Protein AF-A0A822Y079-F1 (afdb_monomer)

Radius of gyration: 15.59 Å; Cα contacts (8 Å, |Δi|>4): 104; chains: 1; bounding box: 44×28×40 Å

pLDDT: mean 71.59, std 15.96, range [31.5, 91.81]

InterPro domains:
  IPR022203 Protein of unknown function DUF3727 [PF12527] (10-74)

Nearest PDB structures (foldseek):
  3j92-assembly1_u  TM=4.956E-01  e=1.904E+00  Homo sapiens
  7jwg-assembly1_C  TM=4.744E-01  e=6.385E+00  Borreliella burgdorferi B31

Organism: Nelumbo nucifera (NCBI:txid4432)

Sequence (96 aa):
MNVVYNLTDDGQDIDGLPSEGIEITCFHQDGTHYMIYTPSDPLLFVAVKDQNGLLQIADDDLLEDPAVIGAIDEETEFNALVEEEAALLESLLGER

Solvent-accessible surface area (backbone atoms only — not comparable to full-atom values): 5880 Å² total; per-residue (Å²): 136,85,78,63,79,58,74,85,48,75,56,86,88,48,91,90,60,78,85,71,78,50,49,40,53,45,43,56,56,97,91,41,43,38,36,38,44,44,48,59,94,68,75,76,54,46,31,34,41,45,98,88,68,49,78,39,75,55,53,72,80,54,59,68,31,70,65,50,42,50,52,53,51,52,52,52,52,50,52,53,51,53,53,50,52,52,53,51,50,47,62,69,68,63,80,119

Structure (mmCIF, N/CA/C/O backbone):
data_AF-A0A822Y079-F1
#
_entry.id   AF-A0A822Y079-F1
#
loop_
_atom_site.group_PDB
_atom_site.id
_atom_site.type_symbol
_atom_site.label_atom_id
_atom_site.label_alt_id
_atom_site.label_comp_id
_atom_site.label_asym_id
_atom_site.label_entity_id
_atom_site.label_seq_id
_atom_site.pdbx_PDB_ins_code
_atom_site.Cartn_x
_atom_sit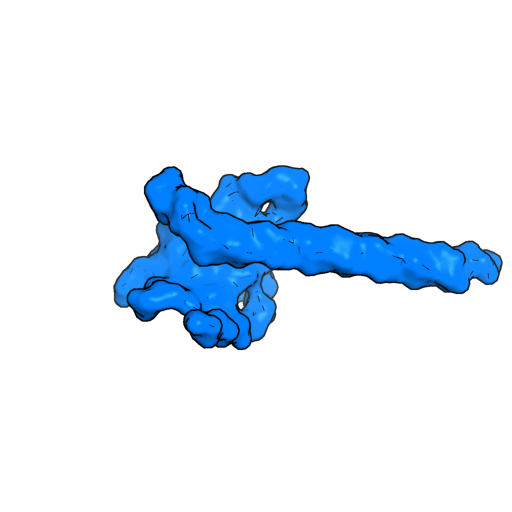e.Cartn_y
_atom_site.Cartn_z
_atom_site.occupancy
_atom_site.B_iso_or_equiv
_atom_site.auth_seq_id
_atom_site.auth_comp_id
_atom_site.auth_asym_id
_atom_site.auth_atom_id
_atom_site.pdbx_PDB_model_num
ATOM 1 N N . MET A 1 1 ? 5.757 1.157 19.374 1.00 37.94 1 MET A N 1
ATOM 2 C CA . MET A 1 1 ? 4.982 0.154 18.620 1.00 37.94 1 MET A CA 1
ATOM 3 C C . MET A 1 1 ? 5.998 -0.798 18.011 1.00 37.94 1 MET A C 1
ATOM 5 O O . MET A 1 1 ? 7.006 -0.303 17.528 1.00 37.94 1 MET A O 1
AT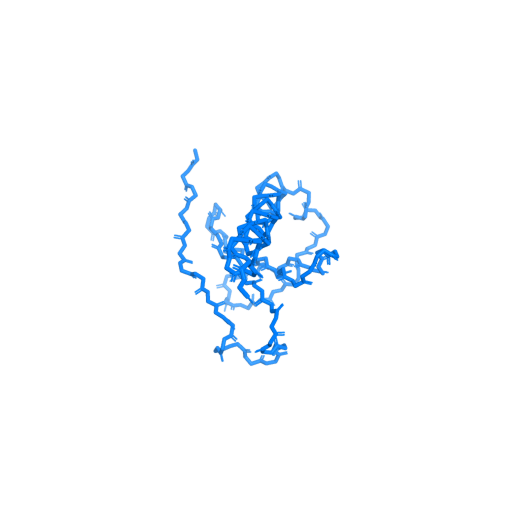OM 9 N N . ASN A 1 2 ? 5.845 -2.110 18.183 1.00 31.50 2 ASN A N 1
ATOM 10 C CA . ASN A 1 2 ? 6.806 -3.116 17.712 1.00 31.50 2 ASN A CA 1
ATOM 11 C C . ASN A 1 2 ? 6.074 -3.925 16.635 1.00 31.50 2 ASN A C 1
ATOM 13 O O . ASN A 1 2 ? 5.231 -4.751 16.982 1.00 31.50 2 ASN A O 1
ATOM 17 N N . VAL A 1 3 ? 6.294 -3.596 15.362 1.00 37.25 3 VAL A N 1
ATOM 18 C CA . VAL A 1 3 ? 5.731 -4.346 14.232 1.00 37.25 3 VAL A CA 1
ATOM 19 C C . VAL A 1 3 ? 6.644 -5.548 14.004 1.00 37.25 3 VAL A C 1
ATOM 21 O O . VAL A 1 3 ? 7.857 -5.397 13.885 1.00 37.25 3 VAL A O 1
ATOM 24 N N . VAL A 1 4 ? 6.073 -6.753 14.047 1.00 39.94 4 VAL A N 1
ATOM 25 C CA . VAL A 1 4 ? 6.807 -8.011 13.855 1.00 39.94 4 VAL A CA 1
ATOM 26 C C . VAL A 1 4 ? 6.453 -8.560 12.479 1.00 39.94 4 VAL A C 1
ATOM 28 O O . VAL A 1 4 ? 5.376 -9.130 12.297 1.00 39.94 4 VAL A O 1
ATOM 31 N N . TYR A 1 5 ? 7.371 -8.392 11.533 1.00 39.62 5 TYR A N 1
ATOM 32 C CA . TYR A 1 5 ? 7.304 -8.980 10.198 1.00 39.62 5 TYR A CA 1
ATOM 33 C C . TYR A 1 5 ? 7.555 -10.489 10.313 1.00 39.62 5 TYR A C 1
ATOM 35 O O . TYR A 1 5 ? 8.558 -10.914 10.894 1.00 39.62 5 TYR A O 1
ATOM 43 N N . ASN A 1 6 ? 6.638 -11.312 9.808 1.00 39.69 6 ASN A N 1
ATOM 44 C CA . ASN A 1 6 ? 6.865 -12.747 9.651 1.00 39.69 6 ASN A CA 1
ATOM 45 C C . ASN A 1 6 ? 6.795 -13.069 8.163 1.00 39.69 6 ASN A C 1
ATOM 47 O O . ASN A 1 6 ? 5.770 -12.786 7.562 1.00 39.69 6 ASN A O 1
ATOM 51 N N . LEU A 1 7 ? 7.900 -13.630 7.660 1.00 45.00 7 LEU A N 1
ATOM 52 C CA . LEU A 1 7 ? 8.122 -14.331 6.390 1.00 45.00 7 LEU A CA 1
ATOM 53 C C . LEU A 1 7 ? 7.188 -13.970 5.216 1.00 45.00 7 LEU A C 1
ATOM 55 O O . LEU A 1 7 ? 5.999 -14.271 5.256 1.00 45.00 7 LEU A O 1
ATOM 59 N N . THR A 1 8 ? 7.774 -13.432 4.144 1.00 49.22 8 THR A N 1
ATOM 60 C CA . THR A 1 8 ? 7.181 -13.349 2.803 1.00 49.22 8 THR A CA 1
ATOM 61 C C . THR A 1 8 ? 6.622 -14.725 2.419 1.00 49.22 8 THR A C 1
ATOM 63 O O . THR A 1 8 ? 7.365 -15.709 2.406 1.00 49.22 8 THR A O 1
ATOM 66 N N . ASP A 1 9 ? 5.307 -14.811 2.218 1.00 50.50 9 ASP A N 1
ATOM 67 C CA . ASP A 1 9 ? 4.611 -16.013 1.753 1.00 50.50 9 ASP A CA 1
ATOM 68 C C . ASP A 1 9 ? 4.139 -15.749 0.326 1.00 50.50 9 ASP A C 1
ATOM 70 O O . ASP A 1 9 ? 3.345 -14.841 0.087 1.00 50.50 9 ASP A O 1
ATOM 74 N N . ASP A 1 10 ? 4.613 -16.557 -0.618 1.00 53.16 10 ASP A N 1
ATOM 75 C CA . ASP A 1 10 ? 4.352 -16.424 -2.056 1.00 53.16 10 ASP A CA 1
ATOM 76 C C . ASP A 1 10 ? 2.891 -16.777 -2.431 1.00 53.16 10 ASP A C 1
ATOM 78 O O . ASP A 1 10 ? 2.577 -17.040 -3.594 1.00 53.16 10 ASP A O 1
ATOM 82 N N . GLY A 1 11 ? 1.992 -16.886 -1.444 1.00 50.75 11 GLY A N 1
ATOM 83 C CA . GLY A 1 11 ? 0.571 -17.190 -1.620 1.00 50.75 11 GLY A CA 1
ATOM 84 C C . GLY A 1 11 ? 0.282 -18.591 -2.170 1.00 50.75 11 GLY A C 1
ATOM 85 O O . GLY A 1 11 ? -0.857 -18.869 -2.544 1.00 50.75 11 GLY A O 1
ATOM 86 N N . GLN A 1 12 ? 1.282 -19.481 -2.218 1.00 51.97 12 GLN A N 1
ATOM 87 C CA . GLN A 1 12 ? 1.202 -20.809 -2.851 1.00 51.97 12 GLN A CA 1
ATOM 88 C C . GLN A 1 12 ? 0.131 -21.723 -2.230 1.00 51.97 12 GLN A C 1
ATOM 90 O O . GLN A 1 12 ? -0.408 -22.584 -2.923 1.00 51.97 12 GLN A O 1
ATOM 95 N N . ASP A 1 13 ? -0.200 -21.526 -0.951 1.00 54.69 13 ASP A N 1
ATOM 96 C CA . ASP A 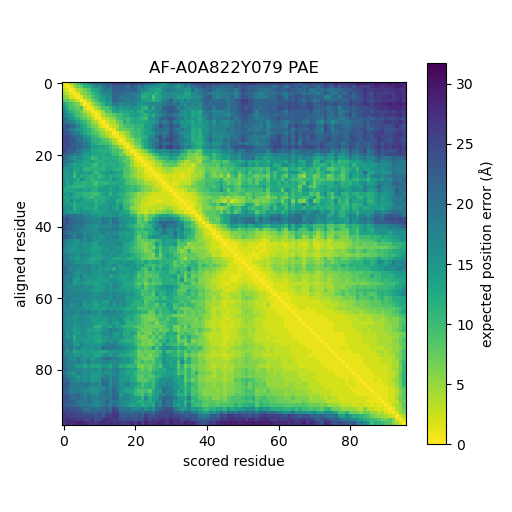1 13 ? -1.185 -22.332 -0.215 1.00 54.69 13 ASP A CA 1
ATOM 97 C C . ASP A 1 13 ? -2.590 -21.688 -0.144 1.00 54.69 13 ASP A C 1
ATOM 99 O O . ASP A 1 13 ? -3.483 -22.213 0.531 1.00 54.69 13 ASP A O 1
ATOM 103 N N . ILE A 1 14 ? -2.828 -20.566 -0.838 1.00 55.59 14 ILE A N 1
ATOM 104 C CA . ILE A 1 14 ? -4.118 -19.859 -0.822 1.00 55.59 14 ILE A CA 1
ATOM 105 C C . ILE A 1 14 ? -4.876 -20.103 -2.136 1.00 55.59 14 ILE A C 1
ATOM 107 O O . ILE A 1 14 ? -4.585 -19.531 -3.185 1.00 55.59 14 ILE A O 1
ATOM 111 N N . ASP A 1 15 ? -5.888 -20.967 -2.062 1.00 50.59 15 ASP A N 1
ATOM 112 C CA . ASP A 1 15 ? -6.707 -21.388 -3.202 1.00 50.59 15 ASP A CA 1
ATOM 113 C C . ASP A 1 15 ? -7.494 -20.198 -3.802 1.00 50.59 15 ASP A C 1
ATOM 115 O O . ASP A 1 15 ? -8.272 -19.538 -3.107 1.00 50.59 15 ASP A O 1
ATOM 119 N N . GLY A 1 16 ? -7.305 -19.922 -5.100 1.00 50.31 16 GLY A N 1
ATOM 120 C CA . GLY A 1 16 ? -8.041 -18.890 -5.851 1.00 50.31 16 GLY A CA 1
ATOM 121 C C . GLY A 1 16 ? -7.307 -17.571 -6.135 1.00 50.31 16 GLY A C 1
ATOM 122 O O . GLY A 1 16 ? -7.903 -16.695 -6.766 1.00 50.31 16 GLY A O 1
ATOM 123 N N . LEU A 1 17 ? -6.041 -17.418 -5.734 1.00 50.97 17 LEU A N 1
ATOM 124 C CA . LEU A 1 17 ? -5.237 -16.237 -6.075 1.00 50.97 17 LEU A CA 1
ATOM 125 C C . LEU A 1 17 ? -4.416 -16.436 -7.365 1.00 50.97 17 LEU A C 1
ATOM 127 O O . LEU A 1 17 ? -3.985 -17.556 -7.649 1.00 50.97 17 LEU A O 1
ATOM 131 N N . PRO A 1 18 ? -4.182 -15.375 -8.166 1.00 52.25 18 PRO A N 1
ATOM 132 C CA . PRO A 1 18 ? -3.243 -15.427 -9.282 1.00 52.25 18 PRO A CA 1
ATOM 133 C C . PRO A 1 18 ? -1.842 -15.719 -8.734 1.00 52.25 18 PRO A C 1
ATOM 135 O O . PRO A 1 18 ? -1.229 -14.873 -8.095 1.00 52.25 18 PRO A O 1
ATOM 138 N N . SER A 1 19 ? -1.348 -16.932 -8.957 1.00 50.22 19 SER A N 1
ATOM 139 C CA . SER A 1 19 ? -0.112 -17.453 -8.363 1.00 50.22 19 SER A CA 1
ATOM 140 C C . SER A 1 19 ? 1.175 -16.921 -9.014 1.00 50.22 19 SER A C 1
ATOM 142 O O . SER A 1 19 ? 2.195 -17.605 -8.992 1.00 50.22 19 SER A O 1
ATOM 144 N N . GLU A 1 20 ? 1.147 -15.755 -9.661 1.00 49.94 20 GLU A N 1
ATOM 145 C CA . GLU A 1 20 ? 2.320 -15.207 -10.349 1.00 49.94 20 GLU A CA 1
ATOM 146 C C . GLU A 1 20 ? 2.306 -13.669 -10.299 1.00 49.94 20 GLU A C 1
ATOM 148 O O . GLU A 1 20 ? 1.397 -13.035 -10.835 1.00 49.94 20 GLU A O 1
ATOM 153 N N . GLY A 1 21 ? 3.312 -13.078 -9.641 1.00 49.59 21 GLY A N 1
ATOM 154 C CA . GLY A 1 21 ? 3.554 -11.627 -9.627 1.00 49.59 21 GLY A CA 1
ATOM 155 C C . GLY A 1 21 ? 2.839 -10.813 -8.542 1.00 49.59 21 GLY A C 1
ATOM 156 O O . GLY A 1 21 ? 2.738 -9.600 -8.699 1.00 49.59 21 GLY A O 1
ATOM 157 N N . ILE A 1 22 ? 2.334 -11.445 -7.475 1.00 53.84 22 ILE A N 1
ATOM 158 C CA . ILE A 1 22 ? 1.747 -10.755 -6.315 1.00 53.84 22 ILE A CA 1
ATOM 159 C C . ILE A 1 22 ? 2.653 -10.951 -5.100 1.00 53.84 22 ILE A C 1
ATOM 161 O O . ILE A 1 22 ? 2.833 -12.084 -4.656 1.00 53.84 22 ILE A O 1
ATOM 165 N N . GLU A 1 23 ? 3.195 -9.859 -4.561 1.00 60.03 23 GLU A N 1
ATOM 166 C CA . GLU A 1 23 ? 3.868 -9.852 -3.263 1.00 60.03 23 GLU A CA 1
ATOM 167 C C . GLU A 1 23 ? 2.826 -9.665 -2.155 1.00 60.03 23 GLU A C 1
ATOM 169 O O . GLU A 1 23 ? 1.898 -8.855 -2.270 1.00 60.03 23 GLU A O 1
ATOM 174 N N . ILE A 1 24 ? 2.936 -10.486 -1.108 1.00 65.12 24 ILE A N 1
ATOM 175 C CA . ILE A 1 24 ? 2.001 -10.501 0.013 1.00 65.12 24 ILE A CA 1
ATOM 176 C C . ILE A 1 24 ? 2.743 -10.091 1.280 1.00 65.12 24 ILE A C 1
ATOM 178 O O . ILE A 1 24 ? 3.494 -10.877 1.866 1.00 65.12 24 ILE A O 1
ATOM 182 N N . THR A 1 25 ? 2.452 -8.884 1.758 1.00 71.38 25 THR A N 1
ATOM 183 C CA . THR A 1 25 ? 3.041 -8.366 2.996 1.00 71.38 25 THR A CA 1
ATOM 184 C C . THR A 1 25 ? 2.106 -8.620 4.166 1.00 71.38 25 THR A C 1
ATOM 186 O O . THR A 1 25 ? 0.985 -8.108 4.224 1.00 71.38 25 THR A O 1
ATOM 189 N N . CYS A 1 26 ? 2.569 -9.438 5.114 1.00 72.81 26 CYS A N 1
ATOM 190 C CA . CYS A 1 26 ? 1.811 -9.837 6.297 1.00 72.81 26 CYS A CA 1
ATOM 191 C C . CYS A 1 26 ? 2.285 -9.077 7.543 1.00 72.81 26 CYS A C 1
ATOM 193 O O . CYS A 1 26 ? 3.450 -9.180 7.937 1.00 72.81 26 CYS A O 1
ATOM 195 N N . PHE A 1 27 ? 1.376 -8.389 8.240 1.00 73.75 27 PHE A N 1
ATOM 196 C CA . PHE A 1 27 ? 1.695 -7.733 9.512 1.00 73.75 27 PHE A CA 1
ATOM 197 C C . PHE A 1 27 ? 0.577 -7.862 10.550 1.00 73.75 27 PHE A C 1
ATOM 199 O O . PHE A 1 27 ? -0.567 -8.207 10.253 1.00 73.75 27 PHE A O 1
ATOM 206 N N . HIS A 1 28 ? 0.933 -7.617 11.813 1.00 76.94 28 HIS A N 1
ATOM 207 C CA . HIS A 1 28 ? 0.015 -7.711 12.945 1.00 76.94 28 HIS A CA 1
ATOM 208 C C . HIS A 1 28 ? -0.076 -6.373 13.672 1.00 76.94 28 HIS A C 1
ATOM 210 O O . HIS A 1 28 ? 0.947 -5.834 14.101 1.00 76.94 28 HIS A O 1
ATOM 216 N N . GLN A 1 29 ? -1.298 -5.893 13.894 1.00 75.69 29 GLN A N 1
ATOM 217 C CA . GLN A 1 29 ? -1.565 -4.709 14.706 1.00 75.69 29 GLN A CA 1
ATOM 218 C C . GLN A 1 29 ? -2.813 -4.910 15.564 1.00 75.69 29 GLN A C 1
ATOM 220 O O . GLN A 1 29 ? -3.860 -5.317 15.070 1.00 75.69 29 GLN A O 1
ATOM 225 N N . ASP A 1 30 ? -2.679 -4.665 16.871 1.00 80.62 30 ASP A N 1
ATOM 226 C CA . ASP A 1 30 ? -3.758 -4.762 17.866 1.00 80.62 30 ASP A CA 1
ATOM 227 C C . ASP A 1 30 ? -4.556 -6.080 17.824 1.00 80.62 30 ASP A C 1
ATOM 229 O O . ASP A 1 30 ? -5.765 -6.123 18.037 1.00 80.62 30 ASP A O 1
ATOM 233 N N . GLY A 1 31 ? -3.860 -7.192 17.559 1.00 75.56 31 GLY A N 1
ATOM 234 C CA . GLY A 1 31 ? -4.457 -8.530 17.466 1.00 75.56 31 GLY A CA 1
ATOM 235 C C . GLY A 1 31 ? -5.136 -8.834 16.129 1.00 75.56 31 GLY A C 1
ATOM 236 O O . GLY A 1 31 ? -5.639 -9.941 15.951 1.00 75.56 31 GLY A O 1
ATOM 237 N N . THR A 1 32 ? -5.110 -7.890 15.190 1.00 70.88 32 THR A N 1
ATOM 238 C CA . THR A 1 32 ? -5.618 -8.047 13.827 1.00 70.88 32 THR A CA 1
ATOM 239 C C . THR A 1 32 ? -4.469 -8.391 12.885 1.00 70.88 32 THR A C 1
ATOM 241 O O . THR A 1 32 ? -3.374 -7.835 12.999 1.00 70.88 32 THR A O 1
ATOM 244 N N . HIS A 1 33 ? -4.708 -9.347 11.986 1.00 74.75 33 HIS A N 1
ATOM 245 C CA . HIS A 1 33 ? -3.744 -9.792 10.986 1.00 74.75 33 HIS A CA 1
ATOM 246 C C . HIS A 1 33 ? -4.113 -9.207 9.624 1.00 74.75 33 HIS A C 1
ATOM 248 O O . HIS A 1 33 ? -5.220 -9.429 9.125 1.00 74.75 33 HIS A O 1
ATOM 254 N N . TYR A 1 34 ? -3.178 -8.471 9.040 1.00 72.25 34 TYR A N 1
ATOM 255 C CA . TYR A 1 34 ? -3.336 -7.769 7.775 1.00 72.25 34 TYR A CA 1
ATOM 256 C C . TYR A 1 34 ? -2.475 -8.423 6.704 1.00 72.25 34 TYR A C 1
ATOM 258 O O . TYR A 1 34 ? -1.364 -8.874 6.989 1.00 72.25 34 TYR A O 1
ATOM 266 N N . MET A 1 35 ? -3.001 -8.455 5.484 1.00 72.75 35 MET A N 1
ATOM 267 C CA . MET A 1 35 ? -2.309 -8.921 4.290 1.00 72.75 35 MET A CA 1
ATOM 268 C C . MET A 1 35 ? -2.478 -7.870 3.195 1.00 72.75 35 MET A C 1
ATOM 270 O O . MET A 1 35 ? -3.591 -7.620 2.726 1.00 72.75 35 MET A O 1
ATOM 274 N N . ILE A 1 36 ? -1.385 -7.237 2.792 1.00 69.38 36 ILE A N 1
ATOM 275 C CA . ILE A 1 36 ? -1.384 -6.308 1.660 1.00 69.38 36 ILE A CA 1
ATOM 276 C C . ILE A 1 36 ? -1.099 -7.113 0.398 1.00 69.38 36 ILE A C 1
ATOM 278 O O . ILE A 1 36 ? -0.174 -7.920 0.383 1.00 69.38 36 ILE A O 1
ATOM 282 N N . TYR A 1 37 ? -1.922 -6.907 -0.631 1.00 67.12 37 TYR A N 1
ATOM 283 C CA . TYR A 1 37 ? -1.724 -7.494 -1.950 1.00 67.12 37 TYR A CA 1
ATOM 284 C C . TYR A 1 37 ? -1.096 -6.436 -2.831 1.00 67.12 37 TYR A C 1
ATOM 286 O O . TYR A 1 37 ? -1.788 -5.543 -3.330 1.00 67.12 37 TYR A O 1
ATOM 294 N N . THR A 1 38 ? 0.203 -6.559 -3.047 1.00 62.78 38 THR A N 1
ATOM 295 C CA . THR A 1 38 ? 0.936 -5.642 -3.908 1.00 62.78 38 THR A CA 1
ATOM 296 C C . THR A 1 38 ? 1.323 -6.384 -5.181 1.00 62.78 38 THR A C 1
ATOM 298 O O . THR A 1 38 ? 2.298 -7.131 -5.195 1.00 62.78 38 THR A O 1
ATOM 301 N N . PRO A 1 39 ? 0.575 -6.218 -6.286 1.00 57.16 39 PRO A N 1
ATOM 302 C CA . PRO A 1 39 ? 1.132 -6.501 -7.593 1.00 57.16 39 PRO A CA 1
ATOM 303 C C . PRO A 1 39 ? 1.133 -5.223 -8.418 1.00 57.16 39 PRO A C 1
ATOM 305 O O . PRO A 1 39 ? 0.122 -4.869 -9.022 1.00 57.16 39 PRO A O 1
ATOM 308 N N . SER A 1 40 ? 2.295 -4.584 -8.536 1.00 52.41 40 SER A N 1
ATOM 309 C CA . SER A 1 40 ? 2.499 -3.336 -9.294 1.00 52.41 40 SER A CA 1
ATOM 310 C C . SER A 1 40 ? 1.787 -2.111 -8.703 1.00 52.41 40 SER A C 1
ATOM 312 O O . SER A 1 40 ? 0.667 -2.182 -8.209 1.00 52.41 40 SER A O 1
ATOM 314 N N . ASP A 1 41 ? 2.416 -0.945 -8.834 1.00 56.53 41 ASP A N 1
ATOM 315 C CA . ASP A 1 41 ? 1.710 0.336 -8.775 1.00 56.53 41 ASP A CA 1
ATOM 316 C C . ASP A 1 41 ? 0.706 0.394 -9.953 1.00 56.53 41 ASP A C 1
ATOM 318 O O . ASP A 1 41 ? 1.127 0.273 -11.114 1.00 56.53 41 ASP A O 1
ATOM 322 N N . PRO A 1 42 ? -0.617 0.521 -9.709 1.00 63.38 42 PRO A N 1
ATOM 323 C CA . PRO A 1 42 ? -1.260 0.883 -8.440 1.00 63.38 42 PRO A CA 1
ATOM 324 C C . PRO A 1 42 ? -1.713 -0.294 -7.560 1.00 63.38 42 PRO A C 1
ATOM 326 O O . PRO A 1 42 ? -2.243 -1.289 -8.057 1.00 63.38 42 PRO A O 1
ATOM 329 N N . LEU A 1 43 ? -1.624 -0.094 -6.234 1.00 71.38 43 LEU A N 1
ATOM 330 C CA . LEU A 1 43 ? -2.180 -0.977 -5.196 1.00 71.38 43 LEU A CA 1
ATOM 331 C C . LEU A 1 43 ? -3.609 -1.420 -5.553 1.00 71.38 43 LEU A C 1
ATOM 333 O O . LEU A 1 43 ? -4.504 -0.586 -5.710 1.00 71.38 43 LEU A O 1
ATOM 337 N N . LEU A 1 44 ? -3.832 -2.734 -5.650 1.00 67.69 44 LEU A N 1
ATOM 338 C CA . LEU A 1 44 ? -5.127 -3.273 -6.071 1.00 67.69 44 LEU A CA 1
ATOM 339 C C . LEU A 1 44 ? -6.145 -3.335 -4.926 1.00 67.69 44 LEU A C 1
ATOM 341 O O . LEU A 1 44 ? -7.297 -2.952 -5.123 1.00 67.69 44 LEU A O 1
ATOM 345 N N . PHE A 1 45 ? -5.749 -3.856 -3.760 1.00 74.75 45 PHE A N 1
ATOM 346 C CA . PHE A 1 45 ? -6.576 -3.935 -2.551 1.00 74.75 45 PHE A CA 1
ATOM 347 C C .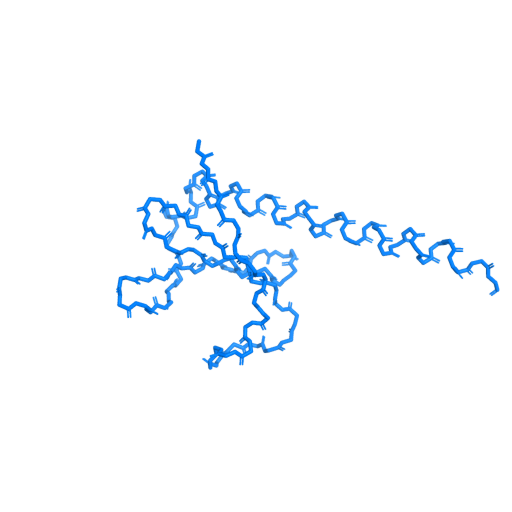 PHE A 1 45 ? -5.737 -4.355 -1.330 1.00 74.75 45 PHE A C 1
ATOM 349 O O . PHE A 1 45 ? -4.696 -4.994 -1.461 1.00 74.75 45 PHE A O 1
ATOM 356 N N . VAL A 1 46 ? -6.227 -4.056 -0.126 1.00 80.69 46 VAL A N 1
ATOM 357 C CA . VAL A 1 46 ? -5.727 -4.637 1.133 1.00 80.69 46 VAL A CA 1
ATOM 358 C C . VAL A 1 46 ? -6.728 -5.691 1.588 1.00 80.69 46 VAL A C 1
ATOM 360 O O . VAL A 1 46 ? -7.934 -5.476 1.462 1.00 80.69 46 VAL A O 1
ATOM 363 N N . ALA A 1 47 ? -6.266 -6.823 2.119 1.00 84.44 47 ALA A N 1
ATOM 364 C CA . ALA A 1 47 ? -7.137 -7.765 2.808 1.00 84.44 47 ALA A CA 1
ATOM 365 C C . ALA A 1 47 ? -6.807 -7.843 4.297 1.00 84.44 47 ALA A C 1
ATOM 367 O O . ALA A 1 47 ? -5.666 -7.713 4.738 1.00 84.44 47 ALA A O 1
ATOM 368 N N . VAL A 1 48 ? -7.831 -8.119 5.087 1.00 82.81 48 VAL A N 1
ATOM 369 C CA . VAL A 1 48 ? -7.721 -8.377 6.514 1.00 82.81 48 VAL A CA 1
ATOM 370 C C . VAL A 1 48 ? -8.232 -9.779 6.802 1.00 82.81 48 VAL A C 1
ATOM 372 O O . VAL A 1 48 ? -9.226 -10.235 6.229 1.00 82.81 48 VAL A O 1
ATOM 375 N N . LYS A 1 49 ? -7.530 -10.492 7.679 1.00 81.62 49 LYS A N 1
ATOM 376 C CA . LYS A 1 49 ? -7.959 -11.805 8.147 1.00 81.62 49 LYS A CA 1
ATOM 377 C C . LYS A 1 49 ? -8.814 -11.628 9.391 1.00 81.62 49 LYS A C 1
ATOM 379 O O . LYS A 1 49 ? -8.354 -11.094 10.401 1.00 81.62 49 LYS A O 1
ATOM 384 N N . ASP A 1 50 ? -10.057 -12.084 9.316 1.00 80.81 50 ASP A N 1
ATOM 385 C CA . ASP A 1 50 ? -10.980 -12.015 10.441 1.00 80.81 50 ASP A CA 1
ATOM 386 C C . ASP A 1 50 ? -10.655 -13.058 11.529 1.00 80.81 50 ASP A C 1
ATOM 388 O O . ASP A 1 50 ? -9.769 -13.908 11.399 1.00 80.81 50 ASP A O 1
ATOM 392 N N . GLN A 1 51 ? -11.412 -13.018 12.626 1.00 80.75 51 GLN A N 1
ATOM 393 C CA . GLN A 1 51 ? -11.233 -13.928 13.763 1.00 80.75 51 GLN A CA 1
ATOM 394 C C . GLN A 1 51 ? -11.524 -15.403 13.436 1.00 80.75 51 GLN A C 1
ATOM 396 O O . GLN A 1 51 ? -11.086 -16.289 14.169 1.00 80.75 51 GLN A O 1
ATOM 401 N N . ASN A 1 52 ? -12.257 -15.678 12.356 1.00 83.69 52 ASN A N 1
ATOM 402 C CA . ASN A 1 52 ? -12.525 -17.029 11.867 1.00 83.69 52 ASN A CA 1
ATOM 403 C C . ASN A 1 52 ? -11.436 -17.509 10.893 1.00 83.69 52 ASN A C 1
ATOM 405 O O . ASN A 1 52 ? -11.495 -18.643 10.417 1.00 83.69 52 ASN A O 1
ATOM 409 N N . GLY A 1 53 ? -10.442 -16.665 10.608 1.00 78.31 53 GLY A N 1
ATOM 410 C CA . GLY A 1 53 ? -9.361 -16.944 9.679 1.00 78.31 53 GLY A CA 1
ATOM 411 C C . GLY A 1 53 ? -9.727 -16.711 8.214 1.00 78.31 53 GLY A C 1
ATOM 412 O O . GLY A 1 53 ? -8.960 -17.131 7.349 1.00 78.31 53 GLY A O 1
ATOM 413 N N . LEU A 1 54 ? -10.863 -16.071 7.927 1.00 82.44 54 LEU A N 1
ATOM 414 C CA . LEU A 1 54 ? -11.288 -15.765 6.566 1.00 82.44 54 LEU A CA 1
ATOM 415 C C . LEU A 1 54 ? -10.685 -14.433 6.111 1.00 82.44 54 LEU A C 1
ATOM 417 O O . LEU A 1 54 ? -10.710 -13.452 6.853 1.00 82.44 54 LEU A O 1
ATOM 421 N N . LEU A 1 55 ? -10.163 -14.403 4.886 1.00 80.94 55 LEU A N 1
ATOM 422 C CA . LEU A 1 55 ? -9.654 -13.185 4.262 1.00 80.94 55 LEU A CA 1
ATOM 423 C C . LEU A 1 55 ? -10.797 -12.389 3.642 1.00 80.94 55 LEU A C 1
ATOM 425 O O . LEU A 1 55 ? -11.625 -12.938 2.913 1.00 80.94 55 LEU A O 1
ATOM 429 N N . GLN A 1 56 ? -10.831 -11.097 3.940 1.00 83.06 56 GLN A N 1
ATOM 430 C CA . GLN A 1 56 ? -11.835 -10.161 3.451 1.00 83.06 56 GLN A CA 1
ATOM 431 C C . GLN A 1 56 ? -11.141 -8.897 2.953 1.00 83.06 56 GLN A C 1
ATOM 433 O O . GLN A 1 56 ? -10.113 -8.510 3.501 1.00 83.06 56 GLN A O 1
ATOM 438 N N . ILE A 1 57 ? -11.691 -8.257 1.923 1.00 85.25 57 ILE A N 1
ATOM 439 C CA . ILE A 1 57 ? -11.176 -6.969 1.447 1.00 85.25 57 ILE A CA 1
ATOM 440 C C . ILE A 1 57 ? -11.396 -5.928 2.548 1.00 85.25 57 ILE A C 1
ATOM 442 O O . ILE A 1 57 ? -12.457 -5.900 3.169 1.00 85.25 57 ILE A O 1
ATOM 446 N N . ALA A 1 58 ? -10.374 -5.118 2.806 1.00 85.94 58 ALA A N 1
ATOM 447 C CA . ALA A 1 58 ? -10.442 -4.009 3.739 1.00 85.94 58 ALA A CA 1
ATOM 448 C C . ALA A 1 58 ? -11.412 -2.939 3.221 1.00 85.94 58 ALA A C 1
ATOM 450 O O . ALA A 1 58 ? -11.332 -2.536 2.061 1.00 85.94 58 ALA A O 1
ATOM 451 N N . ASP A 1 59 ? -12.304 -2.477 4.094 1.00 87.38 59 ASP A N 1
ATOM 452 C CA . ASP A 1 59 ? -13.174 -1.336 3.810 1.00 87.38 59 ASP A CA 1
ATOM 453 C C . ASP A 1 59 ? -12.375 -0.018 3.813 1.00 87.38 59 ASP A C 1
ATOM 455 O O . ASP A 1 59 ? -11.289 0.059 4.393 1.00 87.38 59 ASP A O 1
ATOM 459 N N . ASP A 1 60 ? -12.939 1.039 3.221 1.00 84.94 60 ASP A N 1
ATOM 460 C CA . ASP A 1 60 ? -12.285 2.351 3.081 1.00 84.94 60 ASP A CA 1
ATOM 461 C C . ASP A 1 60 ? -11.789 2.922 4.424 1.00 84.94 60 ASP A C 1
ATOM 463 O O . ASP A 1 60 ? -10.664 3.407 4.508 1.00 84.94 60 ASP A O 1
ATOM 467 N N . ASP A 1 61 ? -12.571 2.781 5.501 1.00 86.31 61 ASP A N 1
ATOM 468 C CA . ASP A 1 61 ? -12.188 3.237 6.849 1.00 86.31 61 ASP A CA 1
ATOM 469 C C . ASP A 1 61 ? -10.886 2.578 7.344 1.00 86.31 61 ASP A C 1
ATOM 471 O O . ASP A 1 61 ? -10.118 3.175 8.098 1.00 86.31 61 ASP A O 1
ATOM 475 N N . LEU A 1 62 ? -10.637 1.331 6.936 1.00 82.94 62 LEU A N 1
ATOM 476 C CA . LEU A 1 62 ? -9.449 0.572 7.315 1.00 82.94 62 LEU A CA 1
ATOM 477 C C . LEU A 1 62 ? -8.244 0.936 6.441 1.00 82.94 62 LEU A C 1
ATOM 479 O O . LEU A 1 62 ? -7.114 0.888 6.916 1.00 82.94 62 LEU A O 1
ATOM 483 N N . LEU A 1 63 ? -8.477 1.337 5.188 1.00 83.75 63 LEU A N 1
ATOM 484 C CA . LEU A 1 63 ? -7.440 1.889 4.309 1.00 83.75 63 LEU A CA 1
ATOM 485 C C . LEU A 1 63 ? -6.946 3.260 4.788 1.00 83.75 63 LEU A C 1
ATOM 487 O O . LEU A 1 63 ? -5.812 3.633 4.501 1.00 83.75 63 LEU A O 1
ATOM 491 N N . GLU A 1 64 ? -7.769 3.991 5.541 1.00 86.12 64 GLU A N 1
ATOM 492 C CA . GLU A 1 64 ? -7.378 5.241 6.198 1.00 86.12 64 GLU A CA 1
ATOM 493 C C . GLU A 1 64 ? -6.602 5.026 7.516 1.00 86.12 64 GLU A C 1
ATOM 495 O O . GLU A 1 64 ? -6.105 5.996 8.100 1.00 86.12 64 GLU A O 1
ATOM 500 N N . ASP A 1 65 ? -6.463 3.781 7.999 1.00 86.81 65 ASP A N 1
ATOM 501 C CA . ASP A 1 65 ? -5.688 3.491 9.209 1.00 86.81 65 ASP A CA 1
ATOM 502 C C . AS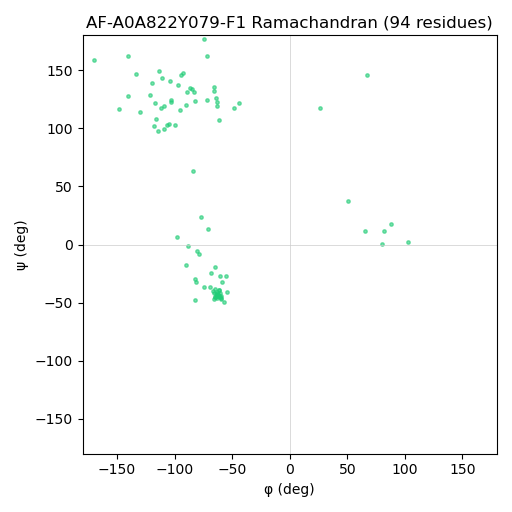P A 1 65 ? -4.203 3.849 8.984 1.00 86.81 65 ASP A C 1
ATOM 504 O O . ASP A 1 65 ? -3.577 3.345 8.045 1.00 86.81 65 ASP A O 1
ATOM 508 N N . PRO A 1 66 ? -3.587 4.674 9.855 1.00 86.19 66 PRO A N 1
ATOM 509 C CA . PRO A 1 66 ? -2.198 5.097 9.696 1.00 86.19 66 PRO A CA 1
ATOM 510 C C . PRO A 1 66 ? -1.185 3.955 9.580 1.00 86.19 66 PRO A C 1
ATOM 512 O O . PRO A 1 66 ? -0.121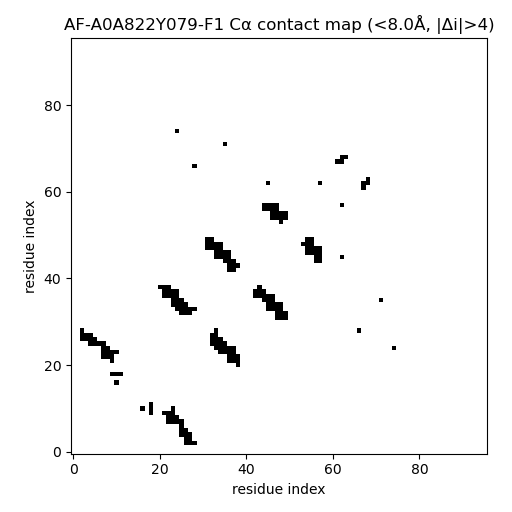 4.147 8.996 1.00 86.19 66 PRO A O 1
ATOM 515 N N . ALA A 1 67 ? -1.470 2.786 10.149 1.00 83.00 67 ALA A N 1
ATOM 516 C CA . ALA A 1 67 ? -0.593 1.633 10.031 1.00 83.00 67 ALA A CA 1
ATOM 517 C C . ALA A 1 67 ? -0.767 0.872 8.724 1.00 83.00 67 ALA A C 1
ATOM 519 O O . ALA A 1 67 ? 0.214 0.339 8.216 1.00 83.00 67 ALA A O 1
ATOM 520 N N . VAL A 1 68 ? -1.982 0.842 8.173 1.00 82.50 68 VAL A N 1
ATOM 521 C CA . VAL A 1 68 ? -2.213 0.307 6.828 1.00 82.50 68 VAL A CA 1
ATOM 522 C C . VAL A 1 68 ? -1.519 1.206 5.811 1.00 82.50 68 VAL A C 1
ATOM 524 O O . VAL A 1 68 ? -0.743 0.704 5.006 1.00 82.50 68 VAL A O 1
ATOM 527 N N . ILE A 1 69 ? -1.695 2.528 5.920 1.00 84.69 69 ILE A N 1
ATOM 528 C CA . ILE A 1 69 ? -0.986 3.510 5.085 1.00 84.69 69 ILE A CA 1
ATOM 529 C C . ILE A 1 69 ? 0.531 3.343 5.226 1.00 84.69 69 ILE A C 1
ATOM 531 O O . ILE A 1 69 ? 1.226 3.223 4.226 1.00 84.69 69 ILE A O 1
ATOM 535 N N . GLY A 1 70 ? 1.046 3.272 6.457 1.00 84.88 70 GLY A N 1
ATOM 536 C CA . GLY A 1 70 ? 2.482 3.116 6.692 1.00 84.88 70 GLY A CA 1
ATOM 537 C C . GLY A 1 70 ? 3.058 1.821 6.115 1.00 84.88 70 GLY 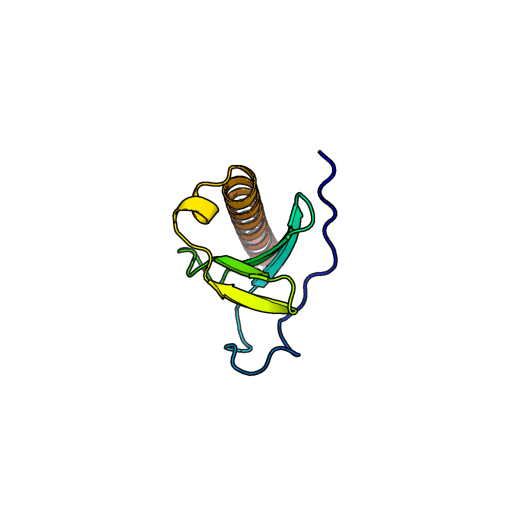A C 1
ATOM 538 O O . GLY A 1 70 ? 4.150 1.843 5.559 1.00 84.88 70 GLY A O 1
ATOM 539 N N . ALA A 1 71 ? 2.321 0.712 6.206 1.00 84.62 71 ALA A N 1
ATOM 540 C CA . ALA A 1 71 ? 2.735 -0.556 5.615 1.00 84.62 71 ALA A CA 1
ATOM 541 C C . ALA A 1 71 ? 2.696 -0.521 4.076 1.00 84.62 71 ALA A C 1
ATOM 543 O O . ALA A 1 71 ? 3.579 -1.086 3.441 1.00 84.62 71 ALA A O 1
ATOM 544 N N . ILE A 1 72 ? 1.719 0.170 3.475 1.00 82.69 72 ILE A N 1
ATOM 545 C CA . ILE A 1 72 ? 1.668 0.396 2.020 1.00 82.69 72 ILE A CA 1
ATOM 546 C C . ILE A 1 72 ? 2.854 1.256 1.559 1.00 82.69 72 ILE A C 1
ATOM 548 O O . ILE A 1 72 ? 3.493 0.931 0.557 1.00 82.69 72 ILE A O 1
ATOM 552 N N . ASP A 1 73 ? 3.152 2.342 2.275 1.00 85.81 73 ASP A N 1
ATOM 553 C CA . ASP A 1 73 ? 4.257 3.247 1.945 1.00 85.81 73 ASP A CA 1
ATOM 554 C C . ASP A 1 73 ? 5.612 2.523 2.031 1.00 85.81 73 ASP A C 1
ATOM 556 O O . ASP A 1 73 ? 6.421 2.626 1.109 1.00 85.81 73 ASP A O 1
ATOM 560 N N . GLU A 1 74 ? 5.842 1.756 3.104 1.00 84.06 74 GLU A N 1
ATOM 561 C CA . GLU A 1 74 ? 7.068 0.967 3.301 1.00 84.06 74 GLU A CA 1
ATOM 562 C C . GLU A 1 74 ? 7.245 -0.086 2.199 1.00 84.06 74 GLU A C 1
ATOM 564 O O . GLU A 1 74 ? 8.329 -0.220 1.633 1.00 84.06 74 GLU A O 1
ATOM 569 N N . GLU A 1 75 ? 6.170 -0.791 1.846 1.00 82.00 75 GLU A N 1
ATOM 570 C CA . GLU A 1 75 ? 6.171 -1.777 0.765 1.00 82.00 75 GLU A CA 1
ATOM 571 C C . GLU A 1 75 ? 6.477 -1.133 -0.598 1.00 82.00 75 GLU A C 1
ATOM 573 O O . GLU A 1 75 ? 7.245 -1.663 -1.403 1.00 82.00 75 GLU A O 1
ATOM 578 N N . THR A 1 76 ? 5.916 0.049 -0.854 1.00 81.69 76 THR A N 1
ATOM 579 C CA . THR A 1 76 ? 6.172 0.805 -2.088 1.00 81.69 76 THR A CA 1
ATOM 580 C C . THR A 1 76 ? 7.630 1.268 -2.162 1.00 81.69 76 THR A C 1
ATOM 582 O O . THR A 1 76 ? 8.259 1.173 -3.218 1.00 81.69 76 THR A O 1
ATOM 585 N N . GLU A 1 77 ? 8.194 1.738 -1.045 1.00 86.12 77 GLU A N 1
ATOM 586 C CA . GLU A 1 77 ? 9.609 2.109 -0.948 1.00 86.12 77 GLU A CA 1
ATOM 587 C C . GLU A 1 77 ? 10.521 0.895 -1.172 1.00 86.12 77 GLU A C 1
ATOM 589 O O . GLU A 1 77 ? 11.479 0.985 -1.942 1.00 86.12 77 GLU A O 1
ATOM 594 N N . PHE A 1 78 ? 10.207 -0.251 -0.562 1.00 83.75 78 PHE A N 1
ATOM 595 C CA . PHE A 1 78 ? 10.983 -1.480 -0.727 1.00 83.75 78 PHE A CA 1
ATOM 596 C C . PHE A 1 78 ? 11.033 -1.933 -2.191 1.00 83.75 78 PHE A C 1
ATOM 598 O O . PHE A 1 78 ?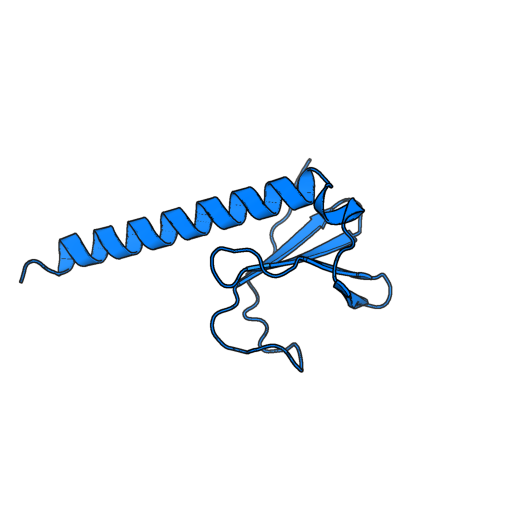 12.118 -2.183 -2.717 1.00 83.75 78 PHE A O 1
ATOM 605 N N . ASN A 1 79 ? 9.889 -1.945 -2.879 1.00 79.12 79 ASN A N 1
ATOM 606 C CA . ASN A 1 79 ? 9.816 -2.299 -4.297 1.00 79.12 79 ASN A CA 1
ATOM 607 C C . ASN A 1 79 ? 10.660 -1.365 -5.178 1.00 79.12 79 ASN A C 1
ATOM 609 O O . ASN A 1 79 ? 11.427 -1.832 -6.023 1.00 79.12 79 ASN A O 1
ATOM 613 N N . ALA A 1 80 ? 10.595 -0.053 -4.936 1.00 85.81 80 ALA A N 1
ATOM 614 C CA . ALA A 1 80 ? 11.410 0.913 -5.671 1.00 85.81 80 ALA A CA 1
ATOM 615 C C . ALA A 1 80 ? 12.920 0.675 -5.474 1.00 85.81 80 ALA A C 1
ATOM 617 O O . ALA A 1 80 ? 13.698 0.777 -6.424 1.00 85.81 80 ALA A O 1
ATOM 618 N N . LEU A 1 81 ? 13.339 0.321 -4.255 1.00 88.56 81 LEU A N 1
ATOM 619 C CA . LEU A 1 81 ? 14.736 0.001 -3.955 1.00 88.56 81 LEU A CA 1
ATOM 620 C C . LEU A 1 81 ? 15.201 -1.284 -4.653 1.00 88.56 81 LEU A C 1
ATOM 622 O O . LEU A 1 81 ? 16.322 -1.325 -5.163 1.00 88.56 81 LEU A O 1
ATOM 626 N N . VAL A 1 82 ? 14.355 -2.316 -4.702 1.00 85.25 82 VAL A N 1
ATOM 627 C CA . VAL A 1 82 ? 14.655 -3.578 -5.400 1.00 85.25 82 VAL A CA 1
ATOM 628 C C . VAL A 1 82 ? 14.816 -3.345 -6.905 1.00 85.25 82 VAL A C 1
ATOM 630 O O . VAL A 1 82 ? 15.758 -3.860 -7.514 1.00 85.25 82 VAL A O 1
ATOM 633 N N . GLU A 1 83 ? 13.946 -2.535 -7.513 1.00 86.94 83 GLU A N 1
ATOM 634 C CA . GLU A 1 83 ? 14.065 -2.161 -8.926 1.00 86.94 83 GLU A CA 1
ATOM 635 C C . GLU A 1 83 ? 15.353 -1.374 -9.213 1.00 86.94 83 GLU A C 1
ATOM 637 O O . GLU A 1 83 ? 16.043 -1.649 -10.202 1.00 86.94 83 GLU A O 1
ATOM 642 N N . GLU A 1 84 ? 15.719 -0.426 -8.344 1.00 90.25 84 GLU A N 1
ATOM 643 C CA . GLU A 1 84 ? 16.967 0.333 -8.475 1.00 90.25 84 GLU A CA 1
ATOM 644 C C . GLU A 1 84 ? 18.197 -0.579 -8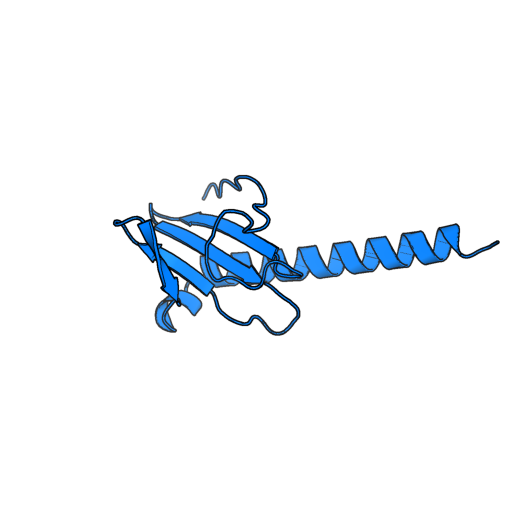.367 1.00 90.25 84 GLU A C 1
ATOM 646 O O . GLU A 1 84 ? 19.119 -0.469 -9.182 1.00 90.25 84 GLU A O 1
ATOM 651 N N . GLU A 1 85 ? 18.214 -1.512 -7.409 1.00 90.44 85 GLU A N 1
ATOM 652 C CA . GLU A 1 85 ? 19.301 -2.483 -7.265 1.00 90.44 85 GLU A CA 1
ATOM 653 C C . GLU A 1 85 ? 19.428 -3.361 -8.517 1.00 90.44 85 GLU A C 1
ATOM 655 O O . GLU A 1 85 ? 20.536 -3.545 -9.033 1.00 90.44 85 GLU A O 1
ATOM 660 N N . ALA A 1 86 ? 18.307 -3.862 -9.045 1.00 88.50 86 ALA A N 1
ATOM 661 C CA . ALA A 1 86 ? 18.294 -4.669 -10.260 1.00 88.50 86 ALA A CA 1
ATOM 662 C C . ALA A 1 86 ? 18.871 -3.897 -11.459 1.00 88.50 86 ALA A C 1
ATOM 664 O O . ALA A 1 86 ? 19.741 -4.416 -12.167 1.00 88.50 86 ALA A O 1
ATOM 665 N N . ALA A 1 87 ? 18.463 -2.638 -11.645 1.00 88.81 87 ALA A N 1
ATOM 666 C CA . ALA A 1 87 ? 18.983 -1.771 -12.701 1.00 88.81 87 ALA A CA 1
ATOM 667 C C . ALA A 1 87 ? 20.479 -1.448 -12.517 1.00 88.81 87 ALA A C 1
ATOM 669 O O . ALA A 1 87 ? 21.240 -1.406 -13.489 1.00 88.81 87 ALA A O 1
ATOM 670 N N . LEU A 1 88 ? 20.933 -1.248 -11.276 1.00 91.81 88 LEU A N 1
ATOM 671 C CA . LEU A 1 88 ? 22.343 -1.025 -10.952 1.00 91.81 88 LEU A CA 1
ATOM 672 C C . LEU A 1 88 ? 23.195 -2.262 -11.281 1.00 91.81 88 LEU A C 1
ATOM 674 O O . LEU A 1 88 ? 24.264 -2.137 -11.885 1.00 91.81 88 LEU A O 1
ATOM 678 N N . LEU A 1 89 ? 22.723 -3.454 -10.903 1.00 89.75 89 LEU A N 1
ATOM 679 C CA . LEU A 1 89 ? 23.383 -4.724 -11.206 1.00 89.75 89 LEU A CA 1
ATOM 680 C C . LEU A 1 89 ? 23.453 -4.969 -12.714 1.00 89.75 89 LEU A C 1
ATOM 682 O O . LEU A 1 89 ? 24.513 -5.354 -13.209 1.00 89.75 89 LEU A O 1
ATOM 686 N N . GLU A 1 90 ? 22.373 -4.701 -13.450 1.00 89.69 90 GLU A N 1
ATOM 687 C CA . GLU A 1 90 ? 22.355 -4.796 -14.912 1.00 89.69 90 GLU A CA 1
ATOM 688 C C . GLU A 1 90 ? 23.346 -3.818 -15.555 1.00 89.69 90 GLU A C 1
ATOM 690 O O . GLU A 1 90 ? 24.095 -4.208 -16.445 1.00 89.69 90 GLU A O 1
ATOM 695 N N . SER A 1 91 ? 23.427 -2.578 -15.066 1.00 86.81 91 SER A N 1
ATOM 696 C CA . SER A 1 91 ? 24.396 -1.583 -15.544 1.00 86.81 91 SER A CA 1
ATOM 697 C C . SER A 1 91 ? 25.850 -2.035 -15.333 1.00 86.81 91 SER A C 1
ATOM 699 O O . SER A 1 91 ? 26.677 -1.909 -16.234 1.00 86.81 91 SER A O 1
ATOM 701 N N . LEU A 1 92 ? 26.160 -2.636 -14.177 1.00 85.38 92 LEU A N 1
ATOM 702 C CA . LEU A 1 92 ? 27.509 -3.109 -13.840 1.00 85.38 92 LEU A CA 1
ATOM 703 C C . LEU A 1 92 ? 27.907 -4.400 -14.583 1.00 85.38 92 LEU A C 1
ATOM 705 O O . LEU A 1 92 ? 29.075 -4.586 -14.927 1.00 85.38 92 LEU A O 1
ATOM 709 N N . LEU A 1 93 ? 26.959 -5.318 -14.802 1.00 81.31 93 LEU A N 1
ATOM 710 C CA . LEU A 1 93 ? 27.189 -6.595 -15.497 1.00 81.31 93 LEU A CA 1
ATOM 711 C C . LEU A 1 93 ? 26.979 -6.519 -17.017 1.00 81.31 93 LEU A C 1
ATOM 713 O O . LEU A 1 93 ? 27.468 -7.395 -17.733 1.00 81.31 93 LEU A O 1
ATOM 717 N N . GLY A 1 94 ? 26.288 -5.491 -17.506 1.00 62.47 94 GLY A N 1
ATOM 718 C CA . GLY A 1 94 ? 25.983 -5.251 -18.918 1.00 62.47 94 GLY A CA 1
ATOM 719 C C . GLY A 1 94 ? 27.138 -4.656 -19.731 1.00 62.47 94 GLY A C 1
ATOM 720 O O . GLY A 1 94 ? 27.053 -4.600 -20.956 1.00 62.47 94 GLY A O 1
ATOM 721 N N . GLU A 1 95 ? 28.245 -4.261 -19.094 1.00 57.53 95 GLU A N 1
ATOM 722 C CA . GLU A 1 95 ? 29.477 -3.838 -19.775 1.00 57.53 95 GLU A CA 1
ATOM 723 C C . GLU A 1 95 ? 30.367 -5.039 -20.163 1.00 57.53 95 GLU A C 1
ATOM 725 O O . GLU A 1 95 ? 31.493 -5.170 -19.676 1.00 57.53 95 GLU A O 1
ATOM 730 N N . ARG A 1 96 ? 29.897 -5.933 -21.049 1.00 53.91 96 ARG A N 1
ATOM 731 C CA . ARG A 1 96 ? 30.754 -6.910 -21.759 1.00 53.91 96 ARG A CA 1
ATOM 732 C C . ARG A 1 96 ? 30.281 -7.236 -23.170 1.00 53.91 96 ARG A C 1
ATOM 734 O O . ARG A 1 96 ? 29.107 -7.621 -23.331 1.00 53.91 96 ARG A O 1
#

Foldseek 3Di:
DDKDWDDWDLCPPPPPDPSPQWTWTWIDDPNWIWIFTDRDPPGDFIWTQDPVRDIDTDDPVRCPPPVVVVVVVVVVVVVVVVVVVVVVVCVVVVPD

Secondary structure (DSSP, 8-state):
----------STTSTTS--SS-EEEEEEETTEEEEEEESSSS--EEEEE-TTS-EEEPPHHHHTSHHHHHHHHHHHHHHHHHHHHHHHHHHHHS--

Mean predicted aligned error: 11.76 Å